Protein AF-A0AAV4PGQ3-F1 (afdb_monomer_lite)

Organism: Caerostris extrusa (NCBI:txid172846)

Radius of gyration: 16.5 Å; chains: 1; bounding box: 45×42×32 Å

Secondary structure (DSSP, 8-state):
-EEEEE--SSTTTHHHHHHH--HHHHHHGGGG------EEE----EETTTTEE--S----------------S----PPEEE--S--EEEEEPP-

Foldseek 3Di:
DDKDKFADPDQPCPVVVVVVDDPVVVVCVVVPDDDAQEAEADDFDADPPPGDGDDPPDDPPPPPPDDDDDDDDDDPPHHYHHNPHDIDMDDDDDD

InterPro domains:
  IPR000215 Serpin family [PTHR11461] (46-94)
  IPR023796 Serpin domain [PF00079] (46-91)
  IPR036186 Serpin superfamily [SSF56574] (2-90)
  IPR042185 Serpin superfamily, domain 2 [G3DSA:2.30.39.10] (1-95)

pLDDT: mean 73.92, std 16.37, range [40.31, 92.81]

Sequence (95 aa):
MRMLILLPERRNGLSDMESELTNDILSEIPLNLREVPVQVTLPRFIVHKCAVQVNEEGGEAAAVTGVSAGVRTGGPLVPLFTADHPFLFLFKIES

Structure (mmCIF, N/CA/C/O backbone):
data_AF-A0AAV4PGQ3-F1
#
_entry.id   AF-A0AAV4PGQ3-F1
#
loop_
_atom_site.group_PDB
_atom_site.id
_atom_site.type_symbol
_atom_site.label_atom_id
_atom_site.label_alt_id
_atom_site.label_comp_id
_atom_site.label_asym_id
_atom_site.label_entity_id
_atom_site.label_seq_id
_atom_site.pdbx_PDB_ins_code
_atom_site.Cartn_x
_atom_site.Cartn_y
_atom_site.Cartn_z
_atom_site.occupancy
_atom_site.B_iso_or_equiv
_atom_site.auth_seq_id
_atom_site.auth_comp_id
_atom_site.auth_asym_id
_atom_site.auth_atom_id
_atom_site.pdbx_PDB_model_num
ATOM 1 N N . MET A 1 1 ? 0.990 5.846 15.870 1.00 70.62 1 MET A N 1
ATOM 2 C CA . MET A 1 1 ? 1.731 5.611 14.610 1.00 70.62 1 MET A CA 1
ATOM 3 C C . MET A 1 1 ? 0.777 4.958 13.629 1.00 70.62 1 MET A C 1
ATOM 5 O O . MET A 1 1 ? 0.177 3.954 13.987 1.00 70.62 1 MET A O 1
ATOM 9 N N . ARG A 1 2 ? 0.564 5.558 12.456 1.00 78.69 2 ARG A N 1
ATOM 10 C CA . ARG A 1 2 ? -0.366 5.050 11.434 1.00 78.69 2 ARG A CA 1
ATOM 11 C C . ARG A 1 2 ? 0.410 4.738 10.160 1.00 78.69 2 ARG A C 1
ATOM 13 O O . ARG A 1 2 ? 1.295 5.507 9.792 1.00 78.69 2 ARG A O 1
ATOM 20 N N . MET A 1 3 ? 0.088 3.624 9.512 1.00 85.25 3 MET A N 1
ATOM 21 C CA . MET A 1 3 ? 0.646 3.254 8.213 1.00 85.25 3 MET A CA 1
ATOM 22 C C . MET A 1 3 ? -0.435 3.445 7.151 1.00 85.25 3 MET A C 1
ATOM 24 O O . MET A 1 3 ? -1.502 2.846 7.249 1.00 85.25 3 MET A O 1
ATOM 28 N N . LEU A 1 4 ? -0.166 4.289 6.159 1.00 85.88 4 LEU A N 1
ATOM 29 C CA . LEU A 1 4 ? -1.023 4.486 4.996 1.00 85.88 4 LEU A CA 1
ATOM 30 C C . LEU A 1 4 ? -0.417 3.724 3.821 1.00 85.88 4 LEU A C 1
ATOM 32 O O . LEU A 1 4 ? 0.765 3.898 3.534 1.00 85.88 4 LEU A O 1
ATOM 36 N N . ILE A 1 5 ? -1.216 2.892 3.156 1.00 89.31 5 ILE A N 1
ATOM 37 C CA . ILE A 1 5 ? -0.811 2.159 1.954 1.00 89.31 5 ILE A CA 1
ATOM 38 C C . ILE A 1 5 ? -1.597 2.725 0.779 1.00 89.31 5 ILE A C 1
ATOM 40 O O . ILE A 1 5 ? -2.823 2.784 0.826 1.00 89.31 5 ILE A O 1
ATOM 44 N N . LEU A 1 6 ? -0.884 3.137 -0.264 1.00 89.19 6 LEU A N 1
ATOM 45 C CA . LEU A 1 6 ? -1.454 3.660 -1.496 1.00 89.19 6 LEU A CA 1
ATOM 46 C C . LEU A 1 6 ? -1.113 2.689 -2.623 1.00 89.19 6 LEU A C 1
ATOM 48 O O . LEU A 1 6 ? 0.056 2.506 -2.967 1.00 89.19 6 LEU A O 1
ATOM 52 N N . LEU A 1 7 ? -2.141 2.049 -3.168 1.00 91.00 7 LEU A N 1
ATOM 53 C CA . LEU A 1 7 ? -2.031 1.137 -4.296 1.00 91.00 7 LEU A CA 1
ATOM 54 C C . LEU A 1 7 ? -2.619 1.838 -5.527 1.00 91.00 7 LEU A C 1
ATOM 56 O O . LEU A 1 7 ? -3.816 2.136 -5.511 1.00 91.00 7 LEU A O 1
ATOM 60 N N . PRO A 1 8 ? -1.817 2.128 -6.564 1.00 89.50 8 PRO A N 1
ATOM 61 C CA . PRO A 1 8 ? -2.337 2.660 -7.816 1.00 89.50 8 PRO A CA 1
ATOM 62 C C . PRO A 1 8 ? -3.415 1.741 -8.410 1.00 89.50 8 PRO A C 1
ATOM 64 O O . PRO A 1 8 ? -3.375 0.526 -8.256 1.00 89.50 8 PRO A O 1
ATOM 67 N N . GLU A 1 9 ? -4.373 2.287 -9.156 1.00 86.44 9 GLU A N 1
ATOM 68 C CA . GLU A 1 9 ? -5.341 1.436 -9.871 1.00 86.44 9 GLU A CA 1
ATOM 69 C C . GLU A 1 9 ? -4.683 0.664 -11.027 1.00 86.44 9 GLU A C 1
ATOM 71 O O . GLU A 1 9 ? -5.135 -0.409 -11.433 1.00 86.44 9 GLU A O 1
ATOM 76 N N . ARG A 1 10 ? -3.602 1.223 -11.586 1.00 89.69 10 ARG A N 1
ATOM 77 C CA . ARG A 1 10 ? -2.857 0.657 -12.712 1.00 89.69 10 ARG A CA 1
ATOM 78 C C . ARG A 1 10 ? -1.519 0.109 -12.244 1.00 89.69 10 ARG A C 1
ATOM 80 O O . ARG A 1 10 ? -0.747 0.819 -11.609 1.00 89.69 10 ARG A O 1
ATOM 87 N N . ARG A 1 11 ? -1.157 -1.087 -12.721 1.00 87.62 11 ARG A N 1
ATOM 88 C CA . ARG A 1 11 ? 0.129 -1.740 -12.406 1.00 87.62 11 ARG A CA 1
ATOM 89 C C . ARG A 1 11 ? 1.379 -0.902 -12.705 1.00 87.62 11 ARG A C 1
ATOM 91 O O . ARG A 1 11 ? 2.402 -1.104 -12.062 1.00 87.62 11 ARG A O 1
ATOM 98 N N . ASN A 1 12 ? 1.316 -0.000 -13.683 1.00 89.06 12 ASN A N 1
ATOM 99 C CA . ASN A 1 12 ? 2.401 0.909 -14.066 1.00 89.06 12 ASN A CA 1
ATOM 100 C C . ASN A 1 12 ? 2.158 2.372 -13.647 1.00 89.06 12 ASN A C 1
ATOM 102 O O . ASN A 1 12 ? 2.953 3.232 -14.005 1.00 89.06 12 ASN A O 1
ATOM 106 N N . GLY A 1 13 ? 1.088 2.656 -12.897 1.00 88.38 13 GLY A N 1
ATOM 107 C CA . GLY A 1 13 ? 0.666 4.012 -12.528 1.00 88.38 13 GLY A CA 1
ATOM 108 C C . GLY A 1 13 ? 1.401 4.615 -11.331 1.00 88.38 13 GLY A C 1
ATOM 109 O O . GLY A 1 13 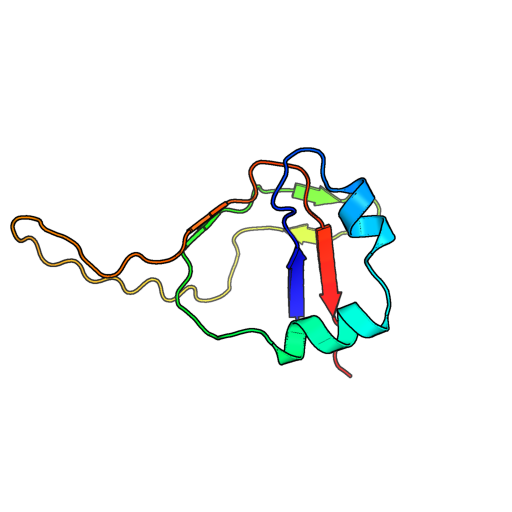? 0.977 5.647 -10.824 1.00 88.38 13 GLY A O 1
ATOM 110 N N . LEU A 1 14 ? 2.476 3.982 -10.848 1.00 90.19 14 LEU A N 1
ATOM 111 C CA . LEU A 1 14 ? 3.196 4.460 -9.666 1.00 90.19 14 LEU A CA 1
ATOM 112 C C . LEU A 1 14 ? 3.797 5.856 -9.891 1.00 90.19 14 LEU A C 1
ATOM 114 O O . LEU A 1 14 ? 3.632 6.721 -9.044 1.00 90.19 14 LEU A O 1
ATOM 118 N N . SER A 1 15 ? 4.427 6.091 -11.047 1.00 89.00 15 SER A N 1
ATOM 119 C CA . SER A 1 15 ? 5.052 7.386 -11.371 1.00 89.00 15 SER A CA 1
ATOM 120 C C . SER A 1 15 ? 4.032 8.519 -11.494 1.00 89.00 15 SER A C 1
ATOM 122 O O . SER A 1 15 ? 4.324 9.654 -11.113 1.00 89.00 15 SER A O 1
ATOM 124 N N . ASP A 1 16 ? 2.852 8.216 -12.037 1.00 87.94 16 ASP A N 1
ATOM 125 C CA . ASP A 1 16 ? 1.760 9.182 -12.170 1.00 87.94 16 ASP A CA 1
ATOM 126 C C . ASP A 1 16 ? 1.250 9.555 -10.772 1.00 87.94 16 ASP A C 1
ATOM 128 O O . ASP A 1 16 ? 1.188 10.731 -10.423 1.00 87.94 16 ASP A O 1
ATOM 132 N N . MET A 1 17 ? 1.018 8.548 -9.921 1.00 86.19 17 MET A N 1
ATOM 133 C CA . MET A 1 17 ? 0.596 8.752 -8.536 1.00 86.19 17 MET A CA 1
ATOM 134 C C . MET A 1 17 ? 1.639 9.528 -7.722 1.00 86.19 17 MET A C 1
ATOM 136 O O . MET A 1 17 ? 1.286 10.440 -6.985 1.00 86.19 17 MET A O 1
ATOM 140 N N . GLU A 1 18 ? 2.928 9.211 -7.864 1.00 86.88 18 GLU A N 1
ATOM 141 C CA . GLU A 1 18 ? 4.019 9.932 -7.194 1.00 86.88 18 GLU A CA 1
ATOM 142 C C . GLU A 1 18 ? 4.072 11.412 -7.585 1.00 86.88 18 GLU A C 1
ATOM 144 O O . GLU A 1 18 ? 4.340 12.259 -6.736 1.00 86.88 18 GLU A O 1
ATOM 149 N N . SER A 1 19 ? 3.781 11.727 -8.847 1.00 87.69 19 SER A N 1
ATOM 150 C CA . SER A 1 19 ? 3.769 13.106 -9.351 1.00 87.69 19 SER A CA 1
ATOM 151 C C . SER A 1 19 ? 2.586 13.916 -8.815 1.00 87.69 19 SER A C 1
ATOM 153 O O . SER A 1 19 ? 2.680 15.135 -8.680 1.00 87.69 19 SER A O 1
ATOM 155 N N . GLU A 1 20 ? 1.482 13.241 -8.499 1.00 85.12 20 GLU A N 1
ATOM 156 C CA . GLU A 1 20 ? 0.271 13.845 -7.941 1.00 85.12 20 GLU A CA 1
ATOM 157 C C . GLU A 1 20 ? 0.297 13.940 -6.409 1.00 85.12 20 GLU A C 1
ATOM 159 O O . GLU A 1 20 ? -0.493 14.679 -5.828 1.00 85.12 20 GLU A O 1
ATOM 164 N N . LEU A 1 21 ? 1.206 13.237 -5.728 1.00 84.88 21 LEU A N 1
ATOM 165 C CA . LEU A 1 21 ? 1.300 13.262 -4.269 1.00 84.88 21 LEU A CA 1
ATOM 166 C C . LEU A 1 21 ? 1.905 14.577 -3.763 1.00 84.88 21 LEU A C 1
ATOM 168 O O . LEU A 1 21 ? 3.113 14.720 -3.578 1.00 84.88 21 LEU A O 1
ATOM 172 N N . THR A 1 22 ? 1.030 15.537 -3.475 1.00 85.38 22 THR A N 1
ATOM 173 C CA . THR A 1 22 ? 1.367 16.789 -2.790 1.00 85.38 22 THR A CA 1
ATOM 174 C C . THR A 1 22 ? 1.055 16.712 -1.291 1.00 85.38 22 THR A C 1
ATOM 176 O O . THR A 1 22 ? 0.262 15.885 -0.836 1.00 85.38 22 THR A O 1
ATOM 179 N N . ASN A 1 23 ? 1.670 17.594 -0.492 1.00 79.38 23 ASN A N 1
ATOM 180 C CA . ASN A 1 23 ? 1.402 17.672 0.954 1.00 79.38 23 ASN A CA 1
ATOM 181 C C . ASN A 1 23 ? -0.080 17.920 1.269 1.00 79.38 23 ASN A C 1
ATOM 183 O O . ASN A 1 23 ? -0.590 17.390 2.256 1.00 79.38 23 ASN A O 1
ATOM 187 N N . ASP A 1 24 ? -0.766 18.682 0.419 1.00 82.00 24 ASP A N 1
ATOM 188 C CA . ASP A 1 24 ? -2.183 18.989 0.591 1.00 82.00 24 ASP A CA 1
ATOM 189 C C . ASP A 1 24 ? -3.023 17.711 0.459 1.00 82.00 24 ASP A C 1
ATOM 191 O O . ASP A 1 24 ? -3.777 17.366 1.369 1.00 82.00 24 ASP A O 1
ATOM 195 N N . ILE A 1 25 ? -2.780 16.911 -0.584 1.00 79.44 25 ILE A N 1
ATOM 196 C CA . ILE A 1 25 ? -3.455 15.622 -0.799 1.00 79.44 25 ILE A CA 1
ATOM 197 C C . ILE A 1 25 ? -3.160 14.642 0.347 1.00 79.44 25 ILE A C 1
ATOM 199 O O . ILE A 1 25 ? -4.061 13.960 0.837 1.00 79.44 25 ILE A O 1
ATOM 203 N N . LEU A 1 26 ? -1.922 14.610 0.852 1.00 80.88 26 LEU A N 1
ATOM 204 C CA . LEU A 1 26 ? -1.552 13.775 2.003 1.00 80.88 26 LEU A CA 1
ATOM 205 C C . LEU A 1 26 ? -2.294 14.159 3.292 1.00 80.88 26 LEU A C 1
ATOM 207 O O . LEU A 1 26 ? -2.498 13.309 4.164 1.00 80.88 26 LEU A O 1
ATOM 211 N N . SER A 1 27 ? -2.696 15.423 3.426 1.00 81.25 27 SER A N 1
ATOM 212 C CA . SER A 1 27 ? -3.493 15.898 4.558 1.00 81.25 27 SER A CA 1
ATOM 213 C C . SER A 1 27 ? -4.982 15.556 4.416 1.00 81.25 27 SER A C 1
ATOM 215 O O . SER A 1 27 ? -5.643 15.284 5.420 1.00 81.25 27 SER A O 1
ATOM 217 N N . GLU A 1 28 ? -5.483 15.482 3.180 1.00 82.44 28 GLU A N 1
ATOM 218 C CA . GLU A 1 28 ? -6.889 15.220 2.860 1.00 82.44 28 GLU A CA 1
ATOM 219 C C . GLU A 1 28 ? -7.247 13.734 2.800 1.00 82.44 28 GLU A C 1
ATOM 221 O O . GLU A 1 28 ? -8.365 13.362 3.168 1.00 82.44 28 GLU A O 1
ATOM 226 N N . ILE A 1 29 ? -6.320 12.867 2.371 1.00 80.56 29 ILE A N 1
ATOM 227 C CA . ILE A 1 29 ? -6.571 11.420 2.273 1.00 80.56 29 ILE A CA 1
ATOM 228 C C . ILE A 1 29 ? -7.095 10.855 3.606 1.00 80.56 29 ILE A C 1
ATOM 230 O O . ILE A 1 29 ? -8.159 10.236 3.588 1.00 80.56 29 ILE A O 1
ATOM 234 N N . PRO A 1 30 ? -6.450 11.093 4.772 1.00 78.19 30 PRO A N 1
ATOM 235 C CA . PRO A 1 30 ? -6.926 10.554 6.046 1.00 78.19 30 PRO A CA 1
ATOM 236 C C . PRO A 1 30 ? -8.306 11.069 6.463 1.00 78.19 30 PRO A C 1
ATOM 238 O O . PRO A 1 30 ? -9.004 10.379 7.200 1.00 78.19 30 PRO A O 1
ATOM 241 N N . LEU A 1 31 ? -8.697 12.265 6.013 1.00 79.44 31 LEU A N 1
ATOM 242 C CA . LEU A 1 31 ? -9.987 12.872 6.351 1.00 79.44 31 LEU A CA 1
ATOM 243 C C . LEU A 1 31 ? -11.152 12.219 5.597 1.00 79.44 31 LEU A C 1
ATOM 245 O O . LEU A 1 31 ? -12.287 12.276 6.063 1.00 79.44 31 LEU A O 1
ATOM 249 N N . ASN A 1 32 ? -10.874 11.581 4.457 1.00 83.44 32 ASN A N 1
ATOM 250 C CA . ASN A 1 32 ? -11.875 10.949 3.597 1.00 83.44 32 ASN A CA 1
ATOM 251 C C . ASN A 1 32 ? -11.906 9.413 3.711 1.00 83.44 32 ASN A C 1
ATOM 253 O O . ASN A 1 32 ? -12.659 8.754 2.987 1.00 83.44 32 ASN A O 1
ATOM 257 N N . LEU A 1 33 ? -11.115 8.825 4.616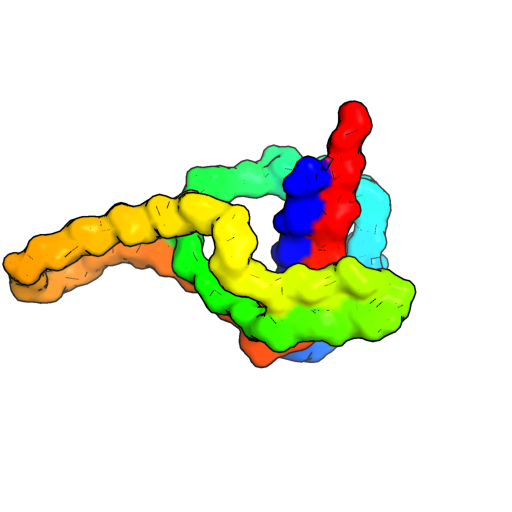 1.00 82.88 33 LEU A N 1
ATOM 258 C CA . LEU A 1 33 ? -11.140 7.384 4.863 1.00 82.88 33 LEU A CA 1
ATOM 259 C C . LEU A 1 33 ? -12.438 6.971 5.561 1.00 82.88 33 LEU A C 1
ATOM 261 O O . LEU A 1 33 ? -12.935 7.644 6.462 1.00 82.88 33 LEU A O 1
ATOM 265 N N . ARG A 1 34 ? -12.974 5.819 5.155 1.00 84.75 34 ARG A N 1
ATOM 266 C CA . ARG A 1 34 ? -14.119 5.180 5.807 1.00 84.75 34 ARG A CA 1
ATOM 267 C C . ARG A 1 34 ? -13.657 3.910 6.499 1.00 84.75 34 ARG A C 1
ATOM 269 O O . ARG A 1 34 ? -12.981 3.089 5.883 1.00 84.75 34 ARG A O 1
ATOM 276 N N . GLU A 1 35 ? -14.067 3.732 7.748 1.00 84.44 35 GLU A N 1
ATOM 277 C CA . GLU A 1 35 ? -13.868 2.476 8.466 1.00 84.44 35 GLU A CA 1
ATOM 278 C C . GLU A 1 35 ? -14.851 1.434 7.931 1.00 84.44 35 GLU A C 1
ATOM 280 O O . GLU A 1 35 ? -16.048 1.458 8.219 1.00 84.44 35 GLU A O 1
ATOM 285 N N . VAL A 1 36 ? -14.342 0.538 7.092 1.00 82.81 36 VAL A N 1
ATOM 286 C CA . VAL A 1 36 ? -15.090 -0.588 6.535 1.00 82.81 36 VAL A CA 1
ATOM 287 C C . VAL A 1 36 ? -14.291 -1.873 6.749 1.00 82.81 36 VAL A C 1
ATOM 289 O O . VAL A 1 36 ? -13.060 -1.827 6.736 1.00 82.81 36 VAL A O 1
ATOM 292 N N . PRO A 1 37 ? -14.946 -3.029 6.948 1.00 80.44 37 PRO A N 1
ATOM 293 C CA . PRO A 1 37 ? -14.239 -4.301 6.960 1.00 80.44 37 PRO A CA 1
ATOM 294 C C . PRO A 1 37 ? -13.658 -4.559 5.563 1.00 80.44 37 PRO A C 1
ATOM 296 O O . PRO A 1 37 ? -14.402 -4.603 4.585 1.00 80.44 37 PRO A O 1
ATOM 299 N N . VAL A 1 38 ? -12.335 -4.715 5.468 1.00 80.50 38 VAL A N 1
ATOM 300 C CA . VAL A 1 38 ? -11.610 -4.994 4.217 1.00 80.50 38 VAL A CA 1
ATOM 301 C C . VAL A 1 38 ? -10.792 -6.264 4.401 1.00 80.50 38 VAL A C 1
ATOM 303 O O . VAL A 1 38 ? -10.083 -6.412 5.396 1.00 80.50 38 VAL A O 1
ATOM 306 N N . GLN A 1 39 ? -10.850 -7.170 3.428 1.00 84.31 39 GLN A N 1
ATOM 307 C CA . GLN A 1 39 ? -9.898 -8.271 3.360 1.00 84.31 39 GLN A CA 1
ATOM 308 C C . GLN A 1 39 ? -8.598 -7.744 2.748 1.00 84.31 39 GLN A C 1
ATOM 310 O O . GLN A 1 39 ? -8.590 -7.308 1.602 1.00 84.31 39 GLN A O 1
ATOM 315 N N . VAL A 1 40 ? -7.501 -7.771 3.502 1.00 86.25 40 VAL A N 1
ATOM 316 C CA . VAL A 1 40 ? -6.220 -7.180 3.091 1.00 86.25 40 VAL A CA 1
ATOM 317 C C . VAL A 1 40 ? -5.198 -8.278 2.806 1.00 86.25 40 VAL A C 1
ATOM 319 O O . VAL A 1 40 ? -5.022 -9.200 3.596 1.00 86.25 40 VAL A O 1
ATOM 322 N N . THR A 1 41 ? -4.512 -8.184 1.670 1.00 89.69 41 THR A N 1
ATOM 323 C CA . THR A 1 41 ? -3.368 -9.024 1.298 1.00 89.69 41 THR A CA 1
ATOM 324 C C . THR A 1 41 ? -2.180 -8.123 0.986 1.00 89.69 41 THR A C 1
ATOM 326 O O . THR A 1 41 ? -2.214 -7.356 0.022 1.00 89.69 41 THR A O 1
ATOM 329 N N . LEU A 1 42 ? -1.132 -8.222 1.805 1.00 88.94 42 LEU A N 1
ATOM 330 C CA . LEU A 1 42 ? 0.109 -7.461 1.669 1.00 88.94 42 LEU A CA 1
ATOM 331 C C . LEU A 1 42 ? 1.297 -8.426 1.601 1.00 88.94 42 LEU A C 1
ATOM 333 O O . LEU A 1 42 ? 1.377 -9.332 2.433 1.00 88.94 42 LEU A O 1
ATOM 337 N N . PRO A 1 43 ? 2.227 -8.262 0.645 1.00 85.25 43 PRO A N 1
ATOM 338 C CA . PRO A 1 43 ? 3.430 -9.078 0.607 1.00 85.25 43 PRO A CA 1
ATOM 339 C C . PRO A 1 43 ? 4.341 -8.739 1.790 1.00 85.25 43 PRO A C 1
ATOM 341 O O . PRO A 1 43 ? 4.419 -7.592 2.230 1.00 85.25 43 PRO A O 1
ATOM 344 N N . ARG A 1 44 ? 5.093 -9.728 2.277 1.00 84.94 44 ARG A N 1
ATOM 345 C CA . ARG A 1 44 ? 6.162 -9.488 3.250 1.00 84.94 44 ARG A CA 1
ATOM 346 C C . ARG A 1 44 ? 7.338 -8.803 2.554 1.00 84.94 44 ARG A C 1
ATOM 348 O O . ARG A 1 44 ? 7.829 -9.316 1.550 1.00 84.94 44 ARG A O 1
ATOM 355 N N . PHE A 1 45 ? 7.825 -7.693 3.100 1.00 82.75 45 PHE A N 1
ATOM 356 C CA . PHE A 1 45 ? 8.994 -6.990 2.565 1.00 82.75 45 PHE A CA 1
ATOM 357 C C . PHE A 1 45 ? 9.922 -6.481 3.674 1.00 82.75 45 PHE A C 1
ATOM 359 O O . PHE A 1 45 ? 9.512 -6.273 4.818 1.00 82.75 45 PHE A O 1
ATOM 366 N N . ILE A 1 46 ? 11.198 -6.310 3.320 1.00 77.69 46 ILE A N 1
ATOM 367 C CA . ILE A 1 46 ? 12.255 -5.804 4.200 1.00 77.69 46 ILE A CA 1
ATOM 368 C C . ILE A 1 46 ? 12.939 -4.641 3.488 1.00 77.69 46 ILE A C 1
ATOM 370 O O . ILE A 1 46 ? 13.377 -4.780 2.345 1.00 77.69 46 ILE A O 1
ATOM 374 N N . VAL A 1 47 ? 13.066 -3.507 4.175 1.00 75.62 47 VAL A N 1
ATOM 375 C CA . VAL A 1 47 ? 13.814 -2.346 3.680 1.00 75.62 47 VAL A CA 1
ATOM 376 C C . VAL A 1 47 ? 15.131 -2.249 4.451 1.00 75.62 47 VAL A C 1
ATOM 378 O O . VAL A 1 47 ? 15.140 -2.070 5.661 1.00 75.62 47 VAL A O 1
ATOM 381 N N . HIS A 1 48 ? 16.274 -2.384 3.768 1.00 55.88 48 HIS A N 1
ATOM 382 C CA . HIS A 1 48 ? 17.592 -2.459 4.425 1.00 55.88 48 HIS A CA 1
ATOM 383 C C . HIS A 1 48 ? 18.162 -1.110 4.907 1.00 55.88 48 HIS A C 1
ATOM 385 O O . HIS A 1 48 ? 19.161 -1.103 5.620 1.00 55.88 48 HIS A O 1
ATOM 391 N N . LYS A 1 49 ? 17.571 0.035 4.529 1.00 57.47 49 LYS A N 1
ATOM 392 C CA . LYS A 1 49 ? 18.140 1.374 4.814 1.00 57.47 49 LYS A CA 1
ATOM 393 C C . LYS A 1 49 ? 17.456 2.134 5.959 1.00 57.47 49 LYS A C 1
ATOM 395 O O . LYS A 1 49 ? 18.058 3.027 6.541 1.00 57.47 49 LYS A O 1
ATOM 400 N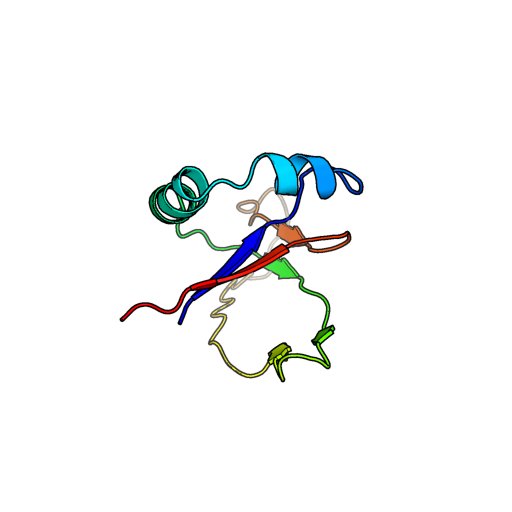 N . CYS A 1 50 ? 16.248 1.718 6.317 1.00 54.44 50 CYS A N 1
ATOM 401 C CA . CYS A 1 50 ? 15.540 2.057 7.545 1.00 54.44 50 CYS A CA 1
ATOM 402 C C . CYS A 1 50 ? 15.020 0.715 8.043 1.00 54.44 50 CYS A C 1
ATOM 404 O O . CYS A 1 50 ? 14.288 0.086 7.288 1.00 54.44 50 CYS A O 1
ATOM 406 N N . ALA A 1 51 ? 15.434 0.240 9.221 1.00 52.19 51 ALA A N 1
ATOM 407 C CA . ALA A 1 51 ? 15.067 -1.086 9.722 1.00 52.19 51 ALA A CA 1
ATOM 408 C C . ALA A 1 51 ? 13.555 -1.168 10.017 1.00 52.19 51 ALA A C 1
ATOM 410 O O . ALA A 1 51 ? 13.118 -1.067 11.158 1.00 52.19 51 ALA A O 1
ATOM 411 N N . VAL A 1 52 ? 12.757 -1.304 8.961 1.00 57.28 52 VAL A N 1
ATOM 412 C CA . VAL A 1 52 ? 11.315 -1.501 8.984 1.00 57.28 52 VAL A CA 1
ATOM 413 C C . VAL A 1 52 ? 11.081 -2.884 8.402 1.00 57.28 52 VAL A C 1
ATOM 415 O O . VAL A 1 52 ? 11.253 -3.120 7.204 1.00 57.28 52 VAL A O 1
ATOM 418 N N . GLN A 1 53 ? 10.743 -3.811 9.288 1.00 56.47 53 GLN A N 1
ATOM 419 C CA . GLN A 1 53 ? 10.290 -5.141 8.931 1.00 56.47 53 GLN A CA 1
ATOM 420 C C . GLN A 1 53 ? 8.770 -5.138 9.028 1.00 56.47 53 GLN A C 1
ATOM 422 O O . GLN A 1 53 ? 8.225 -4.905 10.103 1.00 56.47 53 GLN A O 1
ATOM 427 N N . VAL A 1 54 ? 8.089 -5.397 7.913 1.00 61.91 54 VAL A N 1
ATOM 428 C CA . VAL A 1 54 ? 6.646 -5.642 7.939 1.00 61.91 54 VAL A CA 1
ATOM 429 C C . VAL A 1 54 ? 6.449 -7.147 8.087 1.00 61.91 54 VAL A C 1
ATOM 431 O O . VAL A 1 54 ? 6.744 -7.930 7.182 1.00 61.91 54 VAL A O 1
ATOM 434 N N . ASN A 1 55 ? 6.043 -7.566 9.280 1.00 62.44 55 ASN A N 1
ATOM 435 C CA . ASN A 1 55 ? 5.623 -8.922 9.618 1.00 62.44 55 ASN A CA 1
ATOM 436 C C . ASN A 1 55 ? 4.112 -8.930 9.906 1.00 62.44 55 ASN A C 1
ATOM 438 O O . ASN A 1 55 ? 3.493 -7.896 10.120 1.00 62.44 55 ASN A O 1
ATOM 442 N N . GLU A 1 56 ? 3.519 -10.118 9.916 1.00 62.84 56 GLU A N 1
ATOM 443 C CA . GLU A 1 56 ? 2.121 -10.332 10.319 1.00 62.84 56 GLU A CA 1
ATOM 444 C C . GLU A 1 56 ? 1.958 -10.331 11.858 1.00 62.84 56 GLU A C 1
ATOM 446 O O . GLU A 1 56 ? 0.917 -10.730 12.377 1.00 62.84 56 GLU A O 1
ATOM 451 N N . GLU A 1 57 ? 2.986 -9.923 12.617 1.00 51.75 57 GLU A N 1
ATOM 452 C CA . GLU A 1 57 ? 2.940 -9.930 14.081 1.00 51.75 57 GLU A CA 1
ATOM 453 C C . GLU A 1 57 ? 2.141 -8.732 14.602 1.00 51.75 57 GLU A C 1
ATOM 455 O O . GLU A 1 57 ? 2.660 -7.637 14.795 1.00 51.75 57 GLU A O 1
ATOM 460 N N . GLY A 1 58 ? 0.868 -8.994 14.894 1.00 48.09 58 GLY A N 1
ATOM 461 C CA . GLY A 1 58 ? 0.162 -8.331 15.986 1.00 48.09 58 GLY A CA 1
ATOM 462 C C . GLY A 1 58 ? -0.438 -6.964 15.669 1.00 48.09 58 GLY A C 1
ATOM 463 O O . GLY A 1 58 ? -0.022 -5.946 16.210 1.00 48.09 58 GLY A O 1
ATOM 464 N N . GLY A 1 59 ? -1.532 -6.965 14.919 1.00 40.31 59 GLY A N 1
ATOM 465 C CA . GLY A 1 59 ? -2.697 -6.149 15.253 1.00 40.31 59 GLY A CA 1
ATOM 466 C C . GLY A 1 59 ? -3.892 -7.086 15.196 1.00 40.31 59 GLY A C 1
ATOM 467 O O . GLY A 1 59 ? -3.984 -7.838 14.230 1.00 40.31 59 GLY A O 1
ATOM 468 N N . GLU A 1 60 ? -4.746 -7.126 16.221 1.00 46.78 60 GLU A N 1
ATOM 469 C CA . GLU A 1 60 ? -5.979 -7.923 16.209 1.00 46.78 60 GLU A CA 1
ATOM 470 C C . GLU A 1 60 ? -6.829 -7.555 14.983 1.00 46.78 60 GLU A C 1
ATOM 472 O O . GLU A 1 60 ? -7.694 -6.683 15.021 1.00 46.78 60 GL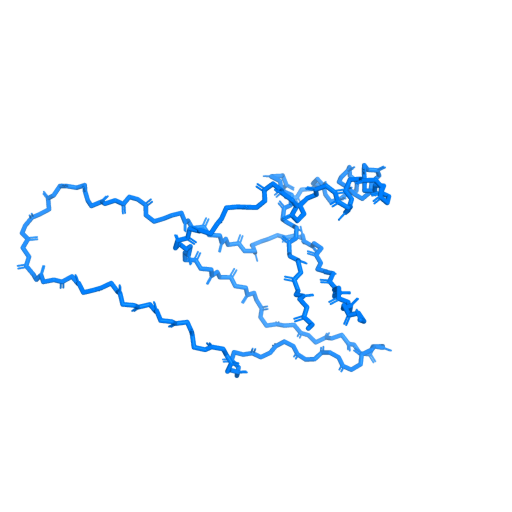U A O 1
ATOM 477 N N . ALA A 1 61 ? -6.589 -8.233 13.864 1.00 50.19 61 ALA A N 1
ATOM 478 C CA . ALA A 1 61 ? -7.521 -8.301 12.766 1.00 50.19 61 ALA A CA 1
ATOM 479 C C . ALA A 1 61 ? -8.627 -9.232 13.252 1.00 50.19 61 ALA A C 1
ATOM 481 O O . ALA A 1 61 ? -8.564 -10.448 13.071 1.00 50.19 61 ALA A O 1
ATOM 482 N N . ALA A 1 62 ? -9.619 -8.661 13.934 1.00 43.62 62 ALA A N 1
ATOM 483 C CA . ALA A 1 62 ? -10.874 -9.328 14.231 1.00 43.62 62 ALA A CA 1
ATOM 484 C C . ALA A 1 62 ? -11.610 -9.610 12.909 1.00 43.62 62 ALA A C 1
ATOM 486 O O . ALA A 1 62 ? -12.610 -8.984 12.574 1.00 43.62 62 ALA A O 1
ATOM 487 N N . ALA A 1 63 ? -11.114 -10.575 12.137 1.00 47.00 63 ALA A N 1
ATOM 488 C CA . ALA A 1 63 ? -11.848 -11.204 11.059 1.00 47.00 63 ALA A CA 1
ATOM 489 C C . ALA A 1 63 ? -12.860 -12.177 11.682 1.00 47.00 63 ALA A C 1
ATOM 491 O O . ALA A 1 63 ? -12.745 -13.393 11.560 1.00 47.00 63 ALA A O 1
ATOM 492 N N . VAL A 1 64 ? -13.867 -11.648 12.385 1.00 40.72 64 VAL A N 1
ATOM 493 C CA . VAL A 1 64 ? -15.091 -12.409 12.644 1.00 40.72 64 VAL A CA 1
ATOM 494 C C . VAL A 1 64 ? -15.955 -12.263 11.405 1.00 40.72 64 VAL A C 1
ATOM 496 O O . VAL A 1 64 ? -16.745 -11.335 11.262 1.00 40.72 64 VAL A O 1
ATOM 499 N N . THR A 1 65 ? -15.811 -13.203 10.481 1.00 49.78 65 THR A N 1
ATOM 500 C CA . THR A 1 65 ? -16.888 -13.512 9.543 1.00 49.78 65 THR A CA 1
ATOM 501 C C . THR A 1 65 ? -17.347 -14.924 9.862 1.00 49.78 65 THR A C 1
ATOM 503 O O . THR A 1 65 ? -16.867 -15.905 9.302 1.00 49.78 65 THR A O 1
ATOM 506 N N . GLY A 1 66 ? -18.249 -15.029 10.841 1.00 45.09 66 GLY A N 1
ATOM 507 C CA . GLY A 1 66 ? -18.985 -16.259 11.092 1.00 45.09 66 GLY A CA 1
ATOM 508 C C . GLY A 1 66 ? -19.840 -16.575 9.871 1.00 45.09 66 GLY A C 1
ATOM 509 O O . GLY A 1 66 ? -20.862 -15.933 9.652 1.00 45.09 66 GLY A O 1
ATOM 510 N N . VAL A 1 67 ? -19.421 -17.549 9.066 1.00 43.94 67 VAL A N 1
ATOM 511 C CA . VAL A 1 67 ? -20.265 -18.131 8.020 1.00 43.94 67 VAL A CA 1
ATOM 512 C C . VAL A 1 67 ? -20.743 -19.484 8.528 1.00 43.94 67 VAL A C 1
ATOM 514 O O . VAL A 1 67 ? -20.020 -20.478 8.488 1.00 43.94 67 VAL A O 1
ATOM 517 N N . SER A 1 68 ? -21.969 -19.505 9.049 1.00 43.78 68 SER A N 1
ATOM 518 C CA . SER A 1 68 ? -22.739 -20.729 9.236 1.00 43.78 68 SER A CA 1
ATOM 519 C C . SER A 1 68 ? -23.048 -21.345 7.868 1.00 43.78 68 SER A C 1
ATOM 521 O O . SER A 1 68 ? -23.393 -20.656 6.907 1.00 43.78 68 SER A O 1
ATOM 523 N N . ALA A 1 69 ? -22.878 -22.662 7.773 1.00 47.28 69 ALA A N 1
ATOM 524 C CA . ALA A 1 69 ? -23.138 -23.440 6.572 1.00 47.28 69 ALA A CA 1
ATOM 525 C C . ALA A 1 69 ? -24.604 -23.297 6.115 1.00 47.28 69 ALA A C 1
ATOM 527 O O . ALA A 1 69 ? -25.527 -23.606 6.865 1.00 47.28 69 ALA A O 1
ATOM 528 N N . GLY A 1 70 ? -24.812 -22.859 4.872 1.00 45.69 70 GLY A N 1
ATOM 529 C CA . GLY A 1 70 ? -26.124 -22.744 4.234 1.00 45.69 70 GLY A CA 1
ATOM 530 C C . GLY A 1 70 ? -25.990 -22.328 2.766 1.00 45.69 70 GLY A C 1
ATOM 531 O O . GLY A 1 70 ? -25.105 -21.558 2.407 1.00 45.69 70 GLY A O 1
ATOM 532 N N . VAL A 1 71 ? -26.819 -22.905 1.901 1.00 47.69 71 VAL A N 1
ATOM 533 C CA . VAL A 1 71 ? -26.751 -22.839 0.430 1.00 47.69 71 VAL A CA 1
ATOM 534 C C . VAL A 1 71 ? -26.824 -21.388 -0.106 1.00 47.69 71 VAL A C 1
ATOM 536 O O . VAL A 1 71 ? -27.524 -20.542 0.436 1.00 47.69 71 VAL A O 1
ATOM 539 N N . ARG A 1 72 ? -26.037 -21.112 -1.157 1.00 64.75 72 ARG A N 1
ATOM 540 C CA . ARG A 1 72 ? -25.543 -19.804 -1.646 1.00 64.75 72 ARG A CA 1
ATOM 541 C C . ARG A 1 72 ? -26.580 -18.903 -2.346 1.00 64.75 72 ARG A C 1
ATOM 543 O O . ARG A 1 72 ? -27.226 -19.393 -3.258 1.00 64.75 72 ARG A O 1
ATOM 550 N N . THR A 1 73 ? -26.538 -17.584 -2.084 1.00 45.75 73 THR A N 1
ATOM 551 C CA . THR A 1 73 ? -26.590 -16.472 -3.079 1.00 45.75 73 THR A CA 1
ATOM 552 C C . THR A 1 73 ? -26.263 -15.125 -2.399 1.00 45.75 73 THR A C 1
ATOM 554 O O . THR A 1 73 ? -27.090 -14.607 -1.660 1.00 45.75 73 THR A O 1
ATOM 557 N N . GLY A 1 74 ? -25.075 -14.554 -2.653 1.00 51.50 74 GLY A N 1
ATOM 558 C CA . GLY A 1 74 ? -24.756 -13.130 -2.420 1.00 51.50 74 GLY A CA 1
ATOM 559 C C . GLY A 1 74 ? -24.724 -12.624 -0.968 1.00 51.50 74 GLY A C 1
ATOM 560 O O . GLY A 1 74 ? -25.575 -11.833 -0.581 1.00 51.50 74 GLY A O 1
ATOM 561 N N . GLY A 1 75 ? -23.719 -13.018 -0.177 1.00 54.31 75 GLY A N 1
ATOM 562 C CA . GLY A 1 75 ? -23.375 -12.280 1.051 1.00 54.31 75 GLY A CA 1
ATOM 563 C C . GLY A 1 75 ? -22.808 -10.884 0.730 1.00 54.31 75 GLY A C 1
ATOM 564 O O . GLY A 1 75 ? -22.420 -10.654 -0.420 1.00 54.31 75 GLY A O 1
ATOM 565 N N . PRO A 1 76 ? -22.750 -9.949 1.701 1.00 56.41 76 PRO A N 1
ATOM 566 C CA . PRO A 1 76 ? -22.137 -8.641 1.482 1.00 56.41 76 PRO A CA 1
ATOM 567 C C . PRO A 1 76 ? -20.723 -8.827 0.925 1.00 56.41 76 PRO A C 1
ATOM 569 O O . PRO A 1 76 ? -19.904 -9.530 1.518 1.00 56.41 76 PRO A O 1
ATOM 572 N N . LEU A 1 77 ? -20.466 -8.246 -0.251 1.00 68.44 77 LEU A N 1
ATOM 573 C CA . LEU A 1 77 ? -19.150 -8.268 -0.877 1.00 68.44 77 LEU A CA 1
ATOM 574 C C . LEU A 1 77 ? -18.208 -7.465 0.019 1.00 68.44 77 LEU A C 1
ATOM 576 O O .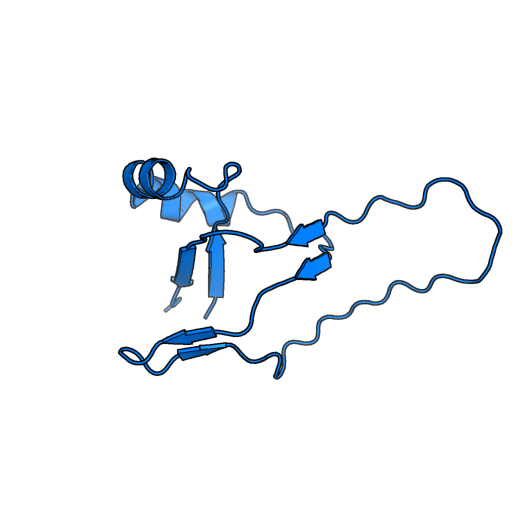 LEU A 1 77 ? -18.237 -6.236 0.014 1.00 68.44 77 LEU A O 1
ATOM 580 N N . VAL A 1 78 ? -17.412 -8.165 0.823 1.00 77.00 78 VAL A N 1
ATOM 581 C CA . VAL A 1 78 ? -16.331 -7.541 1.582 1.00 77.00 78 VAL A CA 1
ATOM 582 C C . VAL A 1 78 ? -15.308 -7.046 0.558 1.00 77.00 78 VAL A C 1
ATOM 584 O O . VAL A 1 78 ? -14.851 -7.851 -0.261 1.00 77.00 78 VAL A O 1
ATOM 587 N N . PRO A 1 79 ? -14.971 -5.746 0.541 1.00 81.06 79 PRO A N 1
ATOM 588 C CA . PRO A 1 79 ? -13.953 -5.238 -0.363 1.00 81.06 79 PRO A CA 1
ATOM 589 C C . PRO A 1 79 ? -12.622 -5.957 -0.115 1.00 81.06 79 PRO A C 1
ATOM 591 O O . PRO A 1 79 ? -12.202 -6.153 1.028 1.00 81.06 79 PRO A O 1
ATOM 594 N N . LEU A 1 80 ? -11.976 -6.358 -1.207 1.00 86.50 80 LEU A N 1
ATOM 595 C CA . LEU A 1 80 ? -10.661 -6.986 -1.209 1.00 86.50 80 LEU A CA 1
ATOM 596 C C . LEU A 1 80 ? -9.615 -5.938 -1.590 1.00 86.50 80 LEU A C 1
ATOM 598 O O . LEU A 1 80 ? -9.731 -5.284 -2.624 1.00 86.50 80 LEU A O 1
ATOM 602 N N . PHE A 1 81 ? -8.577 -5.820 -0.775 1.00 88.19 81 PHE A N 1
ATOM 603 C CA . PHE A 1 81 ? -7.390 -5.032 -1.055 1.00 88.19 81 PHE A CA 1
ATOM 604 C C . PHE A 1 81 ? -6.204 -5.981 -1.224 1.00 88.19 81 PHE A C 1
ATOM 606 O O . PHE A 1 81 ? -5.809 -6.664 -0.279 1.00 88.19 81 PHE A O 1
ATOM 613 N N . THR A 1 82 ? -5.624 -6.041 -2.422 1.00 90.44 82 THR A N 1
ATOM 614 C CA . THR A 1 82 ? -4.482 -6.914 -2.723 1.00 90.44 82 THR A CA 1
ATOM 615 C C . THR A 1 82 ? -3.357 -6.094 -3.331 1.00 90.44 82 THR A C 1
ATOM 617 O O . THR A 1 82 ? -3.479 -5.623 -4.455 1.00 90.44 82 THR A O 1
ATOM 620 N N . ALA A 1 83 ? -2.246 -5.951 -2.609 1.00 90.69 83 ALA A N 1
ATOM 621 C CA . ALA A 1 83 ? -1.048 -5.291 -3.123 1.00 90.69 83 ALA A CA 1
ATOM 622 C C . ALA A 1 83 ? -0.243 -6.250 -4.023 1.00 90.69 83 ALA A C 1
ATOM 624 O O . ALA A 1 83 ? 0.764 -6.821 -3.604 1.00 90.69 83 ALA A O 1
ATOM 625 N N . ASP A 1 84 ? -0.723 -6.464 -5.253 1.00 91.19 84 ASP A N 1
ATOM 626 C CA . ASP A 1 84 ? -0.149 -7.392 -6.244 1.00 91.19 84 ASP A CA 1
ATOM 627 C C . ASP A 1 84 ? 0.792 -6.725 -7.270 1.00 91.19 84 ASP A C 1
ATOM 629 O O . ASP A 1 84 ? 1.279 -7.379 -8.198 1.00 91.19 84 ASP A O 1
ATOM 633 N N . HIS A 1 85 ? 1.044 -5.425 -7.121 1.00 91.75 85 HIS A N 1
ATOM 634 C CA . HIS A 1 85 ? 1.884 -4.610 -7.999 1.00 91.75 85 HIS A CA 1
ATOM 635 C C . HIS A 1 85 ? 2.494 -3.426 -7.217 1.00 91.75 85 HIS A C 1
ATOM 637 O O . HIS A 1 85 ? 2.185 -3.280 -6.033 1.00 91.75 85 HIS A O 1
ATOM 643 N N . PRO A 1 86 ? 3.392 -2.613 -7.816 1.00 92.81 86 PRO A N 1
ATOM 644 C CA . PRO A 1 86 ? 4.095 -1.552 -7.094 1.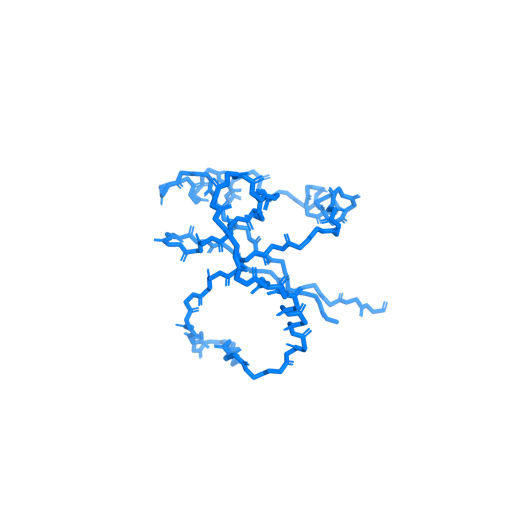00 92.81 86 PRO A CA 1
ATOM 645 C C . PRO A 1 86 ? 3.147 -0.602 -6.353 1.00 92.81 86 PRO A C 1
ATOM 647 O O . PRO A 1 86 ? 2.196 -0.091 -6.938 1.00 92.81 86 PRO A O 1
ATOM 650 N N . PHE A 1 87 ? 3.431 -0.365 -5.073 1.00 91.56 87 PHE A N 1
ATOM 651 C CA . PHE A 1 87 ? 2.624 0.443 -4.158 1.00 91.56 87 PHE A CA 1
ATOM 652 C C . PHE A 1 87 ? 3.517 1.355 -3.311 1.00 91.56 87 PHE A C 1
ATOM 654 O O . PHE A 1 87 ? 4.714 1.097 -3.161 1.00 91.56 87 PHE A O 1
ATOM 661 N N . LEU A 1 88 ? 2.923 2.389 -2.714 1.00 88.69 88 LEU A N 1
ATOM 662 C CA . LEU A 1 88 ? 3.578 3.244 -1.723 1.00 88.69 88 LEU A CA 1
ATOM 663 C C . LEU A 1 88 ? 3.070 2.929 -0.320 1.00 88.69 88 LEU A C 1
ATOM 665 O O . LEU A 1 88 ? 1.906 2.581 -0.122 1.00 88.69 88 LEU A O 1
ATOM 669 N N . PHE A 1 89 ? 3.939 3.103 0.671 1.00 87.25 89 PHE A N 1
ATOM 670 C CA . PHE A 1 89 ? 3.567 3.066 2.079 1.00 87.25 89 PHE A CA 1
ATOM 671 C C . PHE A 1 89 ? 4.191 4.252 2.814 1.00 87.25 89 PHE A C 1
ATOM 673 O O . PHE A 1 89 ? 5.324 4.651 2.548 1.00 87.25 89 PHE A O 1
ATOM 680 N N . LEU A 1 90 ? 3.434 4.827 3.742 1.00 84.94 90 LEU A N 1
ATOM 681 C CA . LEU A 1 90 ? 3.799 6.030 4.479 1.00 84.94 90 LEU A CA 1
ATOM 682 C C . LEU A 1 90 ? 3.557 5.791 5.965 1.00 84.94 90 LEU A C 1
ATOM 684 O O . LEU A 1 90 ? 2.491 5.315 6.355 1.00 84.94 90 LEU A O 1
ATOM 688 N N . PHE A 1 91 ? 4.520 6.164 6.804 1.00 84.25 91 PHE A N 1
ATOM 689 C CA . PHE A 1 91 ? 4.332 6.189 8.251 1.00 84.25 91 PHE A CA 1
ATOM 690 C C . PHE A 1 91 ? 4.016 7.608 8.695 1.00 84.25 91 PHE A C 1
ATOM 692 O O . PHE A 1 91 ? 4.864 8.496 8.623 1.00 84.25 91 PHE A O 1
ATOM 699 N N . LYS A 1 92 ? 2.799 7.817 9.195 1.00 78.94 92 LYS A N 1
ATOM 700 C CA . LYS A 1 92 ? 2.431 9.052 9.878 1.00 78.94 92 LYS A CA 1
ATOM 701 C C . LYS A 1 92 ? 2.717 8.902 11.367 1.00 78.94 92 LYS A C 1
ATOM 703 O O . LYS A 1 92 ? 2.136 8.055 12.061 1.00 78.94 92 LYS A O 1
ATOM 708 N N . ILE A 1 93 ? 3.627 9.741 11.845 1.00 76.19 93 ILE A N 1
ATOM 709 C CA . ILE A 1 93 ? 3.882 9.948 13.266 1.00 76.19 93 ILE A CA 1
ATOM 710 C C . ILE A 1 93 ? 2.942 11.072 13.700 1.00 76.19 93 ILE A C 1
ATOM 712 O O . ILE A 1 93 ? 2.984 12.166 13.145 1.00 76.19 93 ILE A O 1
ATOM 716 N N . GLU A 1 94 ? 2.050 10.776 14.637 1.00 67.94 94 GLU A N 1
ATOM 717 C CA . GLU A 1 94 ? 1.215 11.787 15.285 1.00 67.94 94 GLU A CA 1
ATOM 718 C C . GLU A 1 94 ? 1.915 12.136 16.598 1.00 67.94 94 GLU A C 1
ATOM 720 O O . GLU A 1 94 ? 2.252 11.223 17.357 1.00 67.94 94 GLU A O 1
ATOM 725 N N . SER A 1 95 ? 2.220 13.422 16.792 1.00 57.41 95 SER A N 1
ATOM 726 C CA . SER A 1 95 ? 2.740 13.961 18.053 1.00 57.41 95 SER A CA 1
ATOM 727 C C . SER A 1 95 ? 1.610 14.501 18.911 1.00 57.41 95 SER A C 1
ATOM 729 O O . SER A 1 95 ? 0.566 14.882 18.336 1.00 57.41 95 SER A O 1
#